Protein AF-A0AAW1NKK7-F1 (afdb_monomer_lite)

Organism: Popillia japonica (NCBI:txid7064)

Radius of gyration: 24.65 Å; chains: 1; bounding box: 43×24×82 Å

Sequence (103 aa):
MYIDVFLLTVIFVLCVINTKISYFTKPILKWLYQASTQEKELLVEKVKLKNEQAQISMVDNFARHAKIQRKINAIDEEMSQMKSDRQTNHLLTRLFFQFIMKC

InterPro domains:
  IPR028945 Get1 family [PF04420] (5-89)
  IPR029012 Helix hairpin bin domain superfamily [G3DSA:1.10.287.660] (22-96)

Foldseek 3Di:
DVVVVVVVVVVVVVVVCVVCVVVVVVVVVVVVVVLVVVLVVLVVVLVVLVVVLVVDDCVVPVVVNVVSVVVNVVSVVVVVVSVVVVVVVVVVVVVVVVVVVVD

Structure (mmCIF, N/CA/C/O backbone):
data_AF-A0AAW1NKK7-F1
#
_entry.id   AF-A0AAW1NKK7-F1
#
loop_
_atom_site.group_PDB
_atom_site.id
_atom_site.type_symbol
_atom_site.label_atom_id
_atom_site.label_alt_id
_atom_site.label_comp_id
_atom_site.label_asym_id
_atom_site.label_entity_id
_atom_site.label_seq_id
_atom_site.pdbx_PDB_ins_code
_atom_site.Cartn_x
_atom_site.Cartn_y
_atom_site.Cartn_z
_atom_site.occupancy
_atom_site.B_iso_or_equiv
_atom_site.auth_seq_id
_atom_site.auth_comp_id
_atom_site.auth_asym_id
_atom_site.auth_atom_id
_atom_site.pdbx_PDB_model_num
ATOM 1 N N . MET A 1 1 ? 16.137 6.967 -49.945 1.00 64.38 1 MET A N 1
ATOM 2 C CA . MET A 1 1 ? 16.905 5.756 -49.576 1.00 64.38 1 MET A CA 1
ATOM 3 C C . MET A 1 1 ? 17.347 5.749 -48.113 1.00 64.38 1 MET A C 1
ATOM 5 O O . MET A 1 1 ? 16.966 4.829 -47.411 1.00 64.38 1 MET A O 1
ATOM 9 N N . TYR A 1 2 ? 18.096 6.741 -47.606 1.00 79.50 2 TYR A N 1
ATOM 10 C CA . TYR A 1 2 ? 18.524 6.744 -46.188 1.00 79.50 2 TYR A CA 1
ATOM 11 C C . TYR A 1 2 ? 17.360 6.956 -45.198 1.00 79.50 2 TYR A C 1
ATOM 13 O O . TYR A 1 2 ? 17.293 6.316 -44.154 1.00 79.50 2 TYR A O 1
ATOM 21 N N . ILE A 1 3 ? 16.407 7.815 -45.572 1.00 87.19 3 ILE A N 1
ATOM 22 C CA . ILE A 1 3 ? 15.198 8.104 -44.783 1.00 87.19 3 ILE A CA 1
ATOM 23 C C . ILE A 1 3 ? 14.301 6.861 -44.678 1.00 87.19 3 ILE A C 1
ATOM 25 O O . ILE A 1 3 ? 13.791 6.558 -43.604 1.00 87.19 3 ILE A O 1
ATOM 29 N N . ASP A 1 4 ? 14.174 6.100 -45.766 1.00 89.69 4 ASP A N 1
ATOM 30 C CA . ASP A 1 4 ? 13.350 4.887 -45.812 1.00 89.69 4 ASP A CA 1
ATOM 31 C C . ASP A 1 4 ? 13.938 3.774 -44.932 1.00 89.69 4 ASP A C 1
ATOM 33 O O . ASP A 1 4 ? 13.219 3.126 -44.174 1.00 89.69 4 ASP A O 1
ATOM 37 N N . VAL A 1 5 ? 15.265 3.599 -44.962 1.00 90.56 5 VAL A N 1
ATOM 38 C CA . VAL A 1 5 ? 15.977 2.640 -44.099 1.00 90.56 5 VAL A CA 1
ATOM 39 C C . VAL A 1 5 ? 15.844 3.018 -42.622 1.00 90.56 5 VAL A C 1
ATOM 41 O O . VAL A 1 5 ? 15.622 2.138 -41.788 1.00 90.56 5 VAL A O 1
ATOM 44 N N . PHE A 1 6 ? 15.923 4.312 -42.295 1.00 92.44 6 PHE A N 1
ATOM 45 C CA . PHE A 1 6 ? 15.723 4.820 -40.935 1.00 92.44 6 PHE A CA 1
ATOM 46 C C . PHE A 1 6 ? 14.291 4.575 -40.429 1.00 92.44 6 PHE A C 1
ATOM 48 O O . PHE A 1 6 ? 14.091 4.082 -39.320 1.00 92.44 6 PHE A O 1
ATOM 55 N N . LEU A 1 7 ? 13.282 4.844 -41.261 1.00 92.38 7 LEU A N 1
ATOM 56 C CA . LEU A 1 7 ? 11.881 4.565 -40.936 1.00 92.38 7 LEU A CA 1
ATOM 57 C C . LEU A 1 7 ? 11.645 3.077 -40.664 1.00 92.38 7 LEU A C 1
ATOM 59 O O . LEU A 1 7 ? 11.023 2.723 -39.663 1.00 92.38 7 LEU A O 1
ATOM 63 N N . LEU A 1 8 ? 12.190 2.200 -41.510 1.00 91.50 8 LEU A N 1
ATOM 64 C CA . LEU A 1 8 ? 12.059 0.753 -41.345 1.00 91.50 8 LEU A CA 1
ATOM 65 C C . LEU A 1 8 ? 12.732 0.247 -40.063 1.00 91.50 8 LEU A C 1
ATOM 67 O O . LEU A 1 8 ? 12.181 -0.622 -39.388 1.00 91.50 8 LEU A O 1
ATOM 71 N N . THR A 1 9 ? 13.878 0.815 -39.682 1.00 91.38 9 THR A N 1
ATOM 72 C CA . THR A 1 9 ? 14.546 0.458 -38.420 1.00 91.38 9 THR A CA 1
ATOM 73 C C . THR A 1 9 ? 13.746 0.907 -37.202 1.00 91.38 9 THR A C 1
ATOM 75 O O . THR A 1 9 ? 13.579 0.124 -36.268 1.00 91.38 9 THR A O 1
ATOM 78 N N . VAL A 1 10 ? 13.183 2.118 -37.213 1.00 93.50 10 VAL A N 1
ATOM 79 C CA . VAL A 1 10 ? 12.332 2.606 -36.114 1.00 93.50 10 VAL A CA 1
ATOM 80 C C . VAL A 1 10 ? 11.075 1.745 -35.966 1.00 93.50 10 VAL A C 1
ATOM 82 O O . VAL A 1 10 ? 10.739 1.337 -34.855 1.00 93.50 10 VAL A O 1
ATOM 85 N N . ILE A 1 11 ? 10.411 1.404 -37.074 1.00 94.00 11 ILE A N 1
ATOM 86 C CA . ILE A 1 11 ? 9.218 0.544 -37.063 1.00 94.00 11 ILE A CA 1
ATOM 87 C C . ILE A 1 11 ? 9.559 -0.845 -36.514 1.00 94.00 11 ILE A C 1
ATOM 89 O O . ILE A 1 11 ? 8.834 -1.362 -35.665 1.00 94.00 11 ILE A O 1
ATOM 93 N N . PHE A 1 12 ? 10.686 -1.427 -36.930 1.00 92.62 12 PHE A N 1
ATOM 94 C CA . PHE A 1 12 ? 11.137 -2.724 -36.429 1.00 92.62 12 PHE A CA 1
ATOM 95 C C . PHE 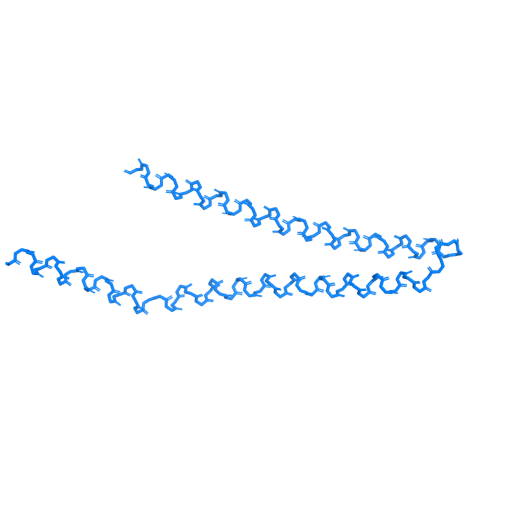A 1 12 ? 11.363 -2.705 -34.910 1.00 92.62 12 PHE A C 1
ATOM 97 O O . PHE A 1 12 ? 10.864 -3.579 -34.198 1.00 92.62 12 PHE A O 1
ATOM 104 N N . VAL A 1 13 ? 12.037 -1.674 -34.392 1.00 91.31 13 VAL A N 1
ATOM 105 C CA . VAL A 1 13 ? 12.258 -1.501 -32.947 1.00 91.31 13 VAL A CA 1
ATOM 106 C C . VAL A 1 13 ? 10.932 -1.345 -32.198 1.00 91.31 13 VAL A C 1
ATOM 108 O O . VAL A 1 13 ? 10.715 -2.019 -31.190 1.00 91.31 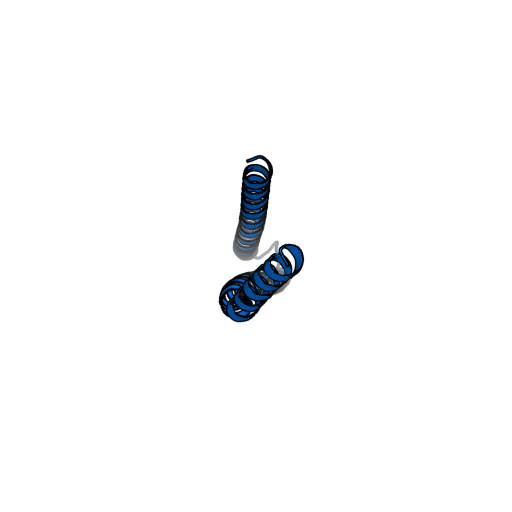13 VAL A O 1
ATOM 111 N N . LEU A 1 14 ? 10.007 -0.525 -32.703 1.00 88.69 14 LEU A N 1
ATOM 112 C CA . LEU A 1 14 ? 8.688 -0.336 -32.090 1.00 88.69 14 LEU A CA 1
ATOM 113 C C . LEU A 1 14 ? 7.868 -1.632 -32.065 1.00 88.69 14 LEU A C 1
ATOM 115 O O . LEU A 1 14 ? 7.227 -1.926 -31.056 1.00 88.69 14 LEU A O 1
ATOM 119 N N . CYS A 1 15 ? 7.917 -2.440 -33.126 1.00 88.88 15 CYS A N 1
ATOM 120 C CA . CYS A 1 15 ? 7.255 -3.743 -33.174 1.00 88.88 15 CYS A CA 1
ATOM 121 C C . CYS A 1 15 ? 7.806 -4.710 -32.120 1.00 88.88 15 CYS A C 1
ATOM 123 O O . CYS A 1 15 ? 7.017 -5.378 -31.444 1.00 88.88 15 CYS A O 1
ATOM 125 N N . VAL A 1 16 ? 9.131 -4.757 -31.939 1.00 87.94 16 VAL A N 1
ATOM 126 C CA . VAL A 1 16 ? 9.789 -5.587 -30.914 1.00 87.94 16 VAL A CA 1
ATOM 127 C C . VAL A 1 16 ? 9.395 -5.135 -29.505 1.00 87.94 16 VAL A C 1
ATOM 129 O O . VAL A 1 16 ? 9.046 -5.967 -28.665 1.00 87.94 16 VAL A O 1
ATOM 132 N N . ILE A 1 17 ? 9.377 -3.824 -29.247 1.00 86.06 17 ILE A N 1
ATOM 133 C CA . ILE A 1 17 ? 8.926 -3.271 -27.961 1.00 86.06 17 ILE A CA 1
ATOM 134 C C . ILE A 1 17 ? 7.460 -3.647 -27.707 1.00 86.06 17 ILE A C 1
ATOM 136 O O . ILE A 1 17 ? 7.136 -4.151 -26.632 1.00 86.06 17 ILE A O 1
ATOM 140 N N . ASN A 1 18 ? 6.584 -3.490 -28.704 1.00 84.56 18 ASN A N 1
ATOM 141 C CA . ASN A 1 18 ? 5.164 -3.833 -28.586 1.00 84.56 18 ASN A CA 1
ATOM 142 C C . ASN A 1 18 ? 4.927 -5.322 -28.314 1.00 84.56 18 ASN A C 1
ATOM 144 O O . ASN A 1 18 ? 4.052 -5.670 -27.526 1.00 84.56 18 ASN A O 1
ATOM 148 N N . THR A 1 19 ? 5.714 -6.224 -28.905 1.00 84.69 19 THR A N 1
ATOM 149 C CA . THR A 1 19 ? 5.563 -7.665 -28.626 1.00 84.69 19 THR A CA 1
ATOM 150 C C . THR A 1 19 ? 6.010 -8.028 -27.215 1.00 84.69 19 THR A C 1
ATOM 152 O O . THR A 1 19 ? 5.483 -8.966 -26.615 1.00 84.69 19 THR A O 1
ATOM 155 N N . LYS A 1 20 ? 6.981 -7.298 -26.661 1.00 81.81 20 LYS A N 1
ATOM 156 C CA . LYS A 1 20 ? 7.528 -7.556 -25.324 1.00 81.81 20 LYS A CA 1
ATOM 157 C C . LYS A 1 20 ? 6.852 -6.743 -24.222 1.00 81.81 20 LYS A C 1
ATOM 159 O O . LYS A 1 20 ? 7.033 -7.080 -23.055 1.00 81.81 20 LYS A O 1
ATOM 164 N N . ILE A 1 21 ? 6.004 -5.768 -24.556 1.00 80.56 21 ILE A N 1
ATOM 165 C CA . ILE A 1 21 ? 5.305 -4.918 -23.581 1.00 80.56 21 ILE A CA 1
ATOM 166 C C . ILE A 1 21 ? 4.535 -5.755 -22.548 1.00 80.56 21 ILE A C 1
ATOM 168 O O . ILE A 1 21 ? 4.642 -5.508 -21.352 1.00 80.56 21 ILE A O 1
ATOM 172 N N . SER A 1 22 ? 3.846 -6.818 -22.982 1.00 76.56 22 SER A N 1
ATOM 173 C CA . SER A 1 22 ? 3.044 -7.688 -22.105 1.00 76.56 22 SER A CA 1
ATOM 174 C C . SER A 1 22 ? 3.890 -8.459 -21.085 1.00 76.56 22 SER A C 1
ATOM 176 O O . SER A 1 22 ? 3.412 -8.804 -20.005 1.00 76.56 22 SER A O 1
ATOM 178 N N . TYR A 1 23 ? 5.160 -8.720 -21.405 1.00 79.62 23 TYR A N 1
ATOM 179 C CA . TYR A 1 23 ? 6.089 -9.378 -20.490 1.00 79.62 23 TYR A CA 1
ATOM 180 C C . TYR A 1 23 ? 6.484 -8.454 -19.332 1.00 79.62 23 TYR A C 1
ATOM 182 O O . TYR A 1 23 ? 6.575 -8.904 -18.194 1.00 79.62 23 TYR A O 1
ATOM 190 N N . PHE A 1 24 ? 6.647 -7.156 -19.606 1.00 73.12 24 PHE A N 1
ATOM 191 C CA . PHE A 1 24 ? 6.988 -6.154 -18.594 1.00 73.12 24 PHE A CA 1
ATOM 192 C C . PHE A 1 24 ? 5.768 -5.641 -17.824 1.00 73.12 24 PHE A C 1
ATOM 194 O O . PHE A 1 24 ? 5.860 -5.395 -16.624 1.00 73.12 24 PHE A O 1
ATOM 201 N N . THR A 1 25 ? 4.604 -5.512 -18.465 1.00 77.56 25 THR A N 1
ATOM 202 C CA . THR A 1 25 ? 3.413 -4.959 -17.802 1.00 77.56 25 THR A CA 1
ATOM 203 C C . THR A 1 25 ? 2.819 -5.910 -16.769 1.00 77.56 25 THR A C 1
ATOM 205 O O . THR A 1 25 ? 2.384 -5.453 -15.718 1.00 77.56 25 THR A O 1
ATOM 208 N N . LYS A 1 26 ? 2.838 -7.228 -16.998 1.00 79.94 26 LYS A N 1
ATOM 209 C CA . LYS A 1 26 ? 2.293 -8.226 -16.057 1.00 79.94 26 LYS A CA 1
ATOM 210 C C . LYS A 1 26 ? 2.901 -8.174 -14.646 1.00 79.94 26 LYS A C 1
ATOM 212 O O . LYS A 1 26 ? 2.122 -8.088 -13.696 1.00 79.94 26 LYS A O 1
ATOM 217 N N . PRO A 1 27 ? 4.234 -8.228 -14.455 1.00 79.62 27 PRO A N 1
ATOM 218 C CA . PRO A 1 27 ? 4.821 -8.156 -13.119 1.00 79.62 27 PRO A CA 1
ATOM 219 C C . PRO A 1 27 ? 4.565 -6.800 -12.453 1.00 79.62 27 PRO A C 1
ATOM 221 O O . PRO A 1 27 ? 4.267 -6.769 -11.263 1.00 79.62 27 PRO A O 1
ATOM 224 N N . ILE A 1 28 ? 4.592 -5.702 -13.217 1.00 76.50 28 ILE A N 1
ATOM 225 C CA . ILE A 1 28 ? 4.316 -4.353 -12.701 1.00 76.50 28 ILE A CA 1
ATOM 226 C C . ILE A 1 28 ? 2.866 -4.245 -12.226 1.00 76.50 28 ILE A C 1
ATOM 228 O O . ILE A 1 28 ? 2.622 -3.822 -11.099 1.00 76.50 28 ILE A O 1
ATOM 232 N N . LEU A 1 29 ? 1.898 -4.674 -13.044 1.00 78.25 29 LEU A N 1
ATOM 233 C CA . LEU A 1 29 ? 0.491 -4.686 -12.648 1.00 78.25 29 LEU A CA 1
ATOM 234 C C . LEU A 1 29 ? 0.264 -5.597 -11.444 1.00 78.25 29 LEU A C 1
ATOM 236 O O . LEU A 1 29 ? -0.452 -5.201 -10.533 1.00 78.25 29 LEU A O 1
ATOM 240 N N . LYS A 1 30 ? 0.874 -6.787 -11.406 1.00 79.06 30 LYS A N 1
ATOM 241 C CA . LYS A 1 30 ? 0.744 -7.705 -10.266 1.00 79.06 30 LYS A CA 1
ATOM 242 C C . LYS A 1 30 ? 1.264 -7.070 -8.978 1.00 79.06 30 LYS A C 1
ATOM 244 O O . LYS A 1 30 ? 0.600 -7.174 -7.953 1.00 79.06 30 LYS A O 1
ATOM 249 N N . TRP A 1 31 ? 2.410 -6.397 -9.042 1.00 75.56 31 TRP A N 1
ATOM 250 C CA . TRP A 1 31 ? 2.998 -5.713 -7.896 1.00 75.56 31 TRP A CA 1
ATOM 251 C C . TRP A 1 31 ? 2.130 -4.539 -7.421 1.00 75.56 31 TRP A C 1
ATOM 253 O O . TRP A 1 31 ? 1.819 -4.447 -6.236 1.00 75.56 31 TRP A O 1
ATOM 263 N N . LEU A 1 32 ? 1.638 -3.708 -8.348 1.00 75.88 32 LEU A N 1
ATOM 264 C CA . LEU A 1 32 ? 0.713 -2.613 -8.034 1.00 75.88 32 LEU A CA 1
ATOM 265 C C . LEU A 1 32 ? -0.610 -3.119 -7.443 1.00 75.88 32 LEU A C 1
ATOM 267 O O . LEU A 1 32 ? -1.130 -2.538 -6.491 1.00 75.88 32 LEU A O 1
ATOM 271 N N . TYR A 1 33 ? -1.152 -4.212 -7.983 1.00 75.19 33 TYR A N 1
ATOM 272 C CA . TYR A 1 33 ? -2.408 -4.793 -7.516 1.00 75.19 33 TYR A CA 1
ATOM 273 C C . TYR A 1 33 ? -2.255 -5.449 -6.139 1.00 75.19 33 TYR A C 1
ATOM 275 O O . TYR A 1 33 ? -3.135 -5.303 -5.293 1.00 75.19 33 TYR A O 1
ATOM 283 N N . GLN A 1 34 ? -1.129 -6.125 -5.875 1.00 77.25 34 GLN A N 1
ATOM 284 C CA . GLN A 1 34 ? -0.816 -6.667 -4.549 1.00 77.25 34 GLN A CA 1
ATOM 285 C C . GLN A 1 34 ? -0.705 -5.567 -3.496 1.00 77.25 34 GLN A C 1
ATOM 287 O O . GLN A 1 34 ? -1.359 -5.675 -2.462 1.00 77.25 34 GLN A O 1
ATOM 292 N N . ALA A 1 35 ? 0.041 -4.495 -3.782 1.00 72.81 35 ALA A N 1
ATOM 293 C CA . ALA A 1 35 ? 0.146 -3.350 -2.879 1.00 72.81 35 ALA A CA 1
ATOM 294 C C . ALA A 1 35 ? -1.240 -2.753 -2.571 1.00 72.81 35 ALA A C 1
ATOM 296 O O . ALA A 1 35 ? -1.592 -2.543 -1.413 1.00 72.81 35 ALA A O 1
ATOM 297 N N . SER A 1 36 ? -2.082 -2.587 -3.598 1.00 77.06 36 SER A N 1
ATOM 298 C CA . SER A 1 36 ? -3.456 -2.099 -3.423 1.00 77.06 36 SER A CA 1
ATOM 299 C C . SER A 1 36 ? -4.350 -3.053 -2.621 1.00 77.06 36 SER A C 1
ATOM 301 O O . SER A 1 36 ? -5.289 -2.595 -1.969 1.00 77.06 36 SER A O 1
ATOM 303 N N . THR A 1 37 ? -4.105 -4.363 -2.687 1.00 83.12 37 THR A N 1
ATOM 304 C CA . THR A 1 37 ? -4.893 -5.362 -1.951 1.00 83.12 37 THR A CA 1
ATOM 305 C C . THR A 1 37 ? -4.534 -5.343 -0.466 1.00 83.12 37 THR A C 1
ATOM 307 O O . THR A 1 37 ? -5.436 -5.301 0.365 1.00 83.12 37 THR A O 1
ATOM 310 N N . GLN A 1 38 ? -3.241 -5.269 -0.135 1.00 82.75 38 GLN A N 1
ATOM 311 C CA . GLN A 1 38 ? -2.763 -5.168 1.250 1.00 82.75 38 GLN A CA 1
ATOM 312 C C . GLN A 1 38 ? -3.263 -3.894 1.942 1.00 82.75 38 GLN A C 1
ATOM 314 O O . GLN A 1 38 ? -3.810 -3.964 3.040 1.00 82.75 38 GLN A O 1
ATOM 319 N N . GLU A 1 39 ? -3.176 -2.736 1.275 1.00 80.94 39 GLU A N 1
ATOM 320 C CA . GLU A 1 39 ? -3.719 -1.478 1.812 1.00 80.94 39 GLU A CA 1
ATOM 321 C C . GLU A 1 39 ? -5.225 -1.587 2.106 1.00 80.94 39 GLU A C 1
ATOM 323 O O . GLU A 1 39 ? -5.716 -1.093 3.123 1.00 80.94 39 GLU A O 1
ATOM 328 N N . LYS A 1 40 ? -5.975 -2.265 1.228 1.00 86.06 40 LYS A N 1
ATOM 329 C CA . LYS A 1 40 ? -7.416 -2.463 1.400 1.00 86.06 40 LYS A CA 1
ATOM 330 C C . LYS A 1 40 ? -7.732 -3.374 2.587 1.00 86.06 40 LYS A C 1
ATOM 332 O O . LYS A 1 40 ? -8.666 -3.078 3.329 1.00 86.06 40 LYS A O 1
ATOM 337 N N . GLU A 1 41 ? -6.983 -4.457 2.771 1.00 89.38 41 GLU A N 1
ATOM 338 C CA . GLU A 1 41 ? -7.147 -5.371 3.908 1.00 89.38 41 GLU A CA 1
ATOM 339 C C . GLU A 1 41 ? -6.886 -4.659 5.241 1.00 89.38 41 GLU A C 1
ATOM 341 O O . GLU A 1 41 ? -7.733 -4.718 6.135 1.00 89.38 41 GLU A O 1
ATOM 346 N N . LEU A 1 42 ? -5.797 -3.887 5.334 1.00 88.38 42 LEU A N 1
ATOM 347 C CA . LEU A 1 42 ? -5.468 -3.084 6.517 1.00 88.38 42 LEU A CA 1
ATOM 348 C C . LEU A 1 42 ? -6.552 -2.042 6.836 1.00 88.38 42 LEU A C 1
ATOM 350 O O . LEU A 1 42 ? -6.920 -1.851 7.998 1.00 88.38 42 LEU A O 1
ATOM 354 N N . LEU A 1 43 ? -7.128 -1.394 5.817 1.00 88.94 43 LEU A N 1
ATOM 355 C CA . LEU A 1 43 ? -8.245 -0.462 6.005 1.00 88.94 43 LEU A CA 1
ATOM 356 C C . LEU A 1 43 ? -9.503 -1.156 6.538 1.00 88.94 43 LEU A C 1
ATOM 358 O O . LEU A 1 43 ? -10.166 -0.621 7.430 1.00 88.94 43 LEU A O 1
ATOM 362 N N . VAL A 1 44 ? -9.834 -2.341 6.018 1.00 91.88 44 VAL A N 1
ATOM 363 C CA . VAL A 1 44 ? -10.972 -3.136 6.504 1.00 91.88 44 VAL A CA 1
ATOM 364 C C . VAL A 1 44 ? -10.750 -3.552 7.958 1.00 91.88 44 VAL A C 1
ATOM 366 O O . VAL A 1 44 ? -11.659 -3.412 8.781 1.00 91.88 44 VAL A O 1
ATOM 369 N N . GLU A 1 45 ? -9.543 -4.003 8.305 1.00 91.19 45 GLU A N 1
ATOM 370 C CA . GLU A 1 45 ? -9.195 -4.369 9.677 1.00 91.19 45 GLU A CA 1
ATOM 371 C C . GLU A 1 45 ? -9.284 -3.166 10.624 1.00 91.19 45 GLU A C 1
ATOM 373 O O . GLU A 1 45 ? -9.900 -3.259 11.689 1.00 91.19 45 GLU A O 1
ATOM 378 N N . LYS A 1 46 ? -8.774 -2.001 10.213 1.00 90.81 46 LYS A N 1
ATOM 379 C CA . LYS A 1 46 ? -8.877 -0.760 10.989 1.00 90.81 46 LYS A CA 1
ATOM 380 C C . LYS A 1 46 ? -10.328 -0.368 11.265 1.00 90.81 46 LYS A C 1
ATOM 382 O O . LYS A 1 46 ? -10.654 0.011 12.391 1.00 90.81 46 LYS A O 1
ATOM 387 N N . VAL A 1 47 ? -11.209 -0.452 10.265 1.00 92.12 47 VAL A N 1
ATOM 388 C CA . VAL A 1 47 ? -12.643 -0.155 10.439 1.00 92.12 47 VAL A CA 1
ATOM 389 C C . VAL A 1 47 ? -13.287 -1.145 11.408 1.00 92.12 47 VAL A C 1
ATOM 391 O O . VAL A 1 47 ? -14.019 -0.735 12.307 1.00 92.12 47 VAL A O 1
ATOM 394 N N . LYS A 1 48 ? -12.968 -2.437 11.286 1.00 93.50 48 LYS A N 1
ATOM 395 C CA . LYS A 1 48 ? -13.461 -3.473 12.201 1.00 93.50 48 LYS A CA 1
ATOM 396 C C . LYS A 1 48 ? -13.033 -3.204 13.646 1.00 93.50 48 LYS A C 1
ATOM 398 O O . LYS A 1 48 ? -13.874 -3.241 14.540 1.00 93.50 48 LYS A O 1
ATOM 403 N N . LEU A 1 49 ? -11.759 -2.881 13.868 1.00 90.75 49 LEU A N 1
ATOM 404 C CA . LEU A 1 49 ? -11.223 -2.563 15.194 1.00 90.75 49 LEU A CA 1
ATOM 405 C C . LEU A 1 49 ? -11.834 -1.284 15.776 1.00 90.75 49 LEU A C 1
ATOM 407 O O . LEU A 1 49 ? -12.129 -1.249 16.966 1.00 90.75 49 LEU A O 1
ATOM 411 N N . LYS A 1 50 ? -12.088 -0.257 14.954 1.00 90.19 50 LYS A N 1
ATOM 412 C CA . LYS A 1 50 ? -12.812 0.948 15.393 1.00 90.19 50 LYS A CA 1
ATOM 413 C C . LYS A 1 50 ? -14.246 0.646 15.818 1.00 90.19 50 LYS A C 1
ATOM 415 O O . LYS A 1 50 ? -14.703 1.184 16.823 1.00 90.19 50 LYS A O 1
ATOM 420 N N . ASN A 1 51 ? -14.942 -0.221 15.087 1.00 91.00 51 ASN A N 1
ATOM 421 C CA . ASN A 1 51 ? -16.296 -0.634 15.451 1.00 91.00 51 ASN A CA 1
ATOM 422 C C . ASN A 1 51 ? -16.305 -1.428 16.765 1.00 91.00 51 ASN A C 1
ATOM 424 O O . ASN A 1 51 ? -17.158 -1.184 17.613 1.00 91.00 51 ASN A O 1
ATOM 428 N N . GLU A 1 52 ? -15.336 -2.325 16.969 1.00 89.38 52 GLU A N 1
ATOM 429 C CA . GLU A 1 52 ? -15.175 -3.053 18.236 1.00 89.38 52 GLU A CA 1
ATOM 430 C C . GLU A 1 52 ? -14.849 -2.099 19.396 1.00 89.38 52 GLU A C 1
ATOM 432 O O . GLU A 1 52 ? -15.405 -2.221 20.485 1.00 89.38 52 GLU A O 1
ATOM 437 N N . GLN A 1 53 ? -13.995 -1.102 19.154 1.00 88.50 53 GLN A N 1
ATOM 438 C CA . GLN A 1 53 ? -13.643 -0.082 20.138 1.00 88.50 53 GLN A CA 1
ATOM 439 C C . GLN A 1 53 ? -14.852 0.764 20.558 1.00 88.50 53 GLN A C 1
ATOM 441 O O . GLN A 1 53 ? -15.014 1.031 21.746 1.00 88.50 53 GLN A O 1
ATOM 446 N N . ALA A 1 54 ? -15.716 1.144 19.610 1.00 87.94 54 ALA A N 1
ATOM 447 C CA . ALA A 1 54 ? -16.912 1.948 19.869 1.00 87.94 54 ALA A CA 1
ATOM 448 C C . ALA A 1 54 ? -17.957 1.226 20.739 1.00 87.94 54 ALA A C 1
ATOM 450 O O . ALA A 1 54 ? -18.763 1.877 21.398 1.00 87.94 54 ALA A O 1
ATOM 451 N N . GLN A 1 55 ? -17.940 -0.109 20.760 1.00 89.12 55 GLN A N 1
ATOM 452 C CA . GLN A 1 55 ? -18.831 -0.923 21.593 1.00 89.12 55 GLN A CA 1
ATOM 453 C C . GLN A 1 55 ? -18.337 -1.078 23.040 1.00 89.12 55 GLN A C 1
ATOM 455 O O . GLN A 1 55 ? -19.059 -1.605 23.885 1.00 89.12 55 GLN A O 1
ATOM 460 N N . ILE A 1 56 ? -17.111 -0.646 23.343 1.00 86.38 56 ILE A N 1
ATOM 461 C CA . ILE A 1 56 ? -16.484 -0.811 24.655 1.00 86.38 56 ILE A CA 1
ATOM 462 C C . ILE A 1 56 ? -16.501 0.527 25.398 1.00 86.38 56 ILE A C 1
ATOM 464 O O . ILE A 1 56 ? -15.954 1.518 24.921 1.00 86.38 56 ILE A O 1
ATOM 468 N N . SER A 1 57 ? -17.071 0.538 26.608 1.00 80.00 57 SER A N 1
ATOM 469 C CA . SER A 1 57 ? -17.006 1.698 27.507 1.00 80.00 57 SER A CA 1
ATOM 470 C C . SER A 1 57 ? -15.545 2.046 27.805 1.00 80.00 57 SER A C 1
ATOM 472 O O . SER A 1 57 ? -14.815 1.254 28.406 1.00 80.00 57 SER A O 1
ATOM 474 N N . MET A 1 58 ? -15.110 3.232 27.374 1.00 82.00 58 MET A N 1
ATOM 475 C CA . MET A 1 58 ? -13.742 3.719 27.577 1.00 82.00 58 MET A CA 1
ATOM 476 C C . MET A 1 58 ? -13.394 3.849 29.068 1.00 82.00 58 MET A C 1
ATOM 478 O O . MET A 1 58 ? -12.244 3.630 29.442 1.00 82.00 58 MET A O 1
ATOM 482 N N . VAL A 1 59 ? -14.383 4.181 29.902 1.00 79.62 59 VAL A N 1
ATOM 483 C CA . VAL A 1 59 ? -14.213 4.427 31.340 1.00 79.62 59 VAL A CA 1
ATOM 484 C C . VAL A 1 59 ? -14.101 3.108 32.105 1.00 79.62 59 VAL A C 1
ATOM 486 O O . VAL A 1 59 ? -13.142 2.912 32.846 1.00 79.62 59 VAL A O 1
ATOM 489 N N . ASP A 1 60 ? -15.014 2.165 31.861 1.00 83.94 60 ASP A N 1
ATOM 490 C CA . ASP A 1 60 ? -15.064 0.906 32.624 1.00 83.94 60 ASP A CA 1
ATOM 491 C C . ASP A 1 60 ? -14.067 -0.138 32.109 1.00 83.94 60 ASP A C 1
ATOM 493 O O . ASP A 1 60 ? -13.590 -0.994 32.850 1.00 83.94 60 ASP A O 1
ATOM 497 N N . 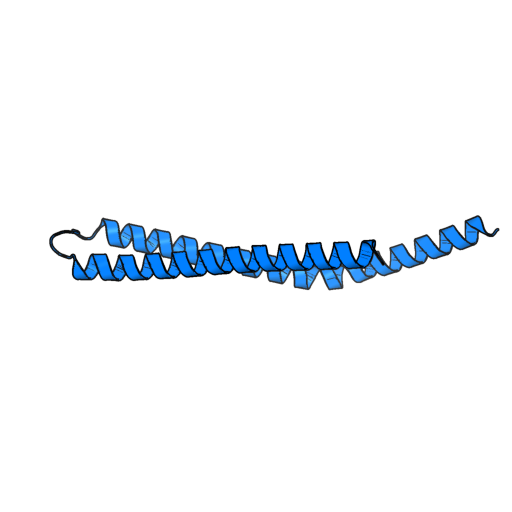ASN A 1 61 ? -13.738 -0.078 30.816 1.00 86.69 61 ASN A N 1
ATOM 498 C CA . ASN A 1 61 ? -12.907 -1.064 30.130 1.00 86.69 61 ASN 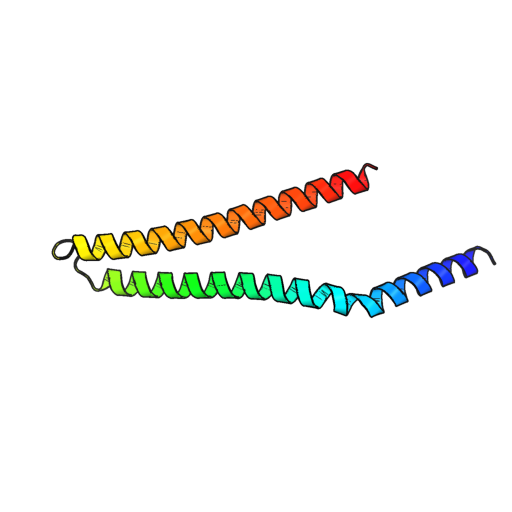A CA 1
ATOM 499 C C . ASN A 1 61 ? -11.682 -0.416 29.468 1.00 86.69 61 ASN A C 1
ATOM 501 O O . ASN A 1 61 ? -11.263 -0.817 28.375 1.00 86.69 61 ASN A O 1
ATOM 505 N N . PHE A 1 62 ? -11.066 0.556 30.147 1.00 89.12 62 PHE A N 1
ATOM 506 C CA . PHE A 1 62 ? -9.915 1.312 29.645 1.00 89.12 62 PHE A CA 1
ATOM 507 C C . PHE A 1 62 ? -8.776 0.419 29.139 1.00 89.12 62 PHE A C 1
ATOM 509 O O . PHE A 1 62 ? -8.245 0.646 28.054 1.00 89.12 62 PHE A O 1
ATOM 516 N N . ALA A 1 63 ? -8.427 -0.647 29.867 1.00 89.75 63 ALA A N 1
ATOM 517 C CA . ALA A 1 63 ? -7.359 -1.562 29.458 1.00 89.75 63 ALA A CA 1
ATOM 518 C C . ALA A 1 63 ? -7.656 -2.246 28.109 1.00 89.75 63 ALA A C 1
ATOM 520 O O . ALA A 1 63 ? -6.772 -2.381 27.257 1.00 89.75 63 ALA A O 1
ATOM 521 N N . ARG A 1 64 ? -8.914 -2.646 27.886 1.00 88.25 64 ARG A N 1
ATOM 522 C CA . ARG A 1 64 ? -9.355 -3.279 26.637 1.00 88.25 64 ARG A CA 1
ATOM 523 C C . ARG A 1 64 ? -9.419 -2.257 25.501 1.00 88.25 64 ARG A C 1
ATOM 525 O O . ARG A 1 64 ? -8.919 -2.536 24.413 1.00 88.25 64 ARG A O 1
ATOM 532 N N . HIS A 1 65 ? -9.931 -1.060 25.782 1.00 91.94 65 HIS A N 1
ATOM 533 C CA . HIS A 1 65 ? -9.950 0.060 24.844 1.00 91.94 65 HIS A CA 1
ATOM 534 C C . HIS A 1 65 ? -8.529 0.466 24.409 1.00 91.94 65 HIS A C 1
ATOM 536 O O . HIS A 1 65 ? -8.258 0.604 23.218 1.00 91.94 65 HIS A O 1
ATOM 542 N N . ALA A 1 66 ? -7.587 0.580 25.349 1.00 90.12 66 ALA A N 1
ATOM 543 C CA . ALA A 1 66 ? -6.185 0.901 25.084 1.00 90.12 66 ALA A CA 1
ATOM 544 C C . ALA A 1 66 ? -5.479 -0.190 24.265 1.00 90.12 66 ALA A C 1
ATOM 546 O O . ALA A 1 66 ? -4.667 0.118 23.394 1.00 90.12 66 ALA A O 1
ATOM 547 N N . LYS A 1 67 ? -5.805 -1.470 24.491 1.00 93.06 67 LYS A N 1
ATOM 548 C CA . LYS A 1 67 ? -5.275 -2.580 23.686 1.00 93.06 67 LYS A CA 1
ATOM 549 C C . LYS A 1 67 ? -5.723 -2.487 22.226 1.00 93.06 67 LYS A C 1
ATOM 551 O O . LYS A 1 67 ? -4.904 -2.694 21.336 1.00 93.06 67 LYS A O 1
ATOM 556 N N . ILE A 1 68 ? -6.991 -2.155 21.980 1.00 91.56 68 ILE A N 1
ATOM 557 C CA . ILE A 1 68 ? -7.508 -1.953 20.619 1.00 91.56 68 ILE A CA 1
ATOM 558 C C . ILE A 1 68 ? -6.894 -0.698 19.992 1.00 91.56 68 ILE A C 1
ATOM 560 O O . ILE A 1 68 ? -6.440 -0.757 18.853 1.00 91.56 68 ILE A O 1
ATOM 564 N N . GLN A 1 69 ? -6.761 0.391 20.754 1.00 90.25 69 GLN A N 1
ATOM 565 C CA . GLN A 1 69 ? -6.092 1.605 20.284 1.00 90.25 69 GLN A CA 1
ATOM 566 C C . GLN A 1 69 ? -4.652 1.331 19.833 1.00 90.25 69 GLN A C 1
ATOM 568 O O . GLN A 1 69 ? -4.243 1.809 18.782 1.00 90.25 69 GLN A O 1
ATOM 573 N N . ARG A 1 70 ? -3.886 0.522 20.580 1.00 93.94 70 ARG A N 1
ATOM 574 C CA . ARG A 1 70 ? -2.523 0.129 20.179 1.00 93.94 70 ARG A CA 1
ATOM 575 C C . ARG A 1 70 ? -2.504 -0.642 18.860 1.00 93.94 70 ARG A C 1
ATOM 577 O O . ARG A 1 70 ? -1.622 -0.400 18.049 1.00 93.94 70 ARG A O 1
ATOM 5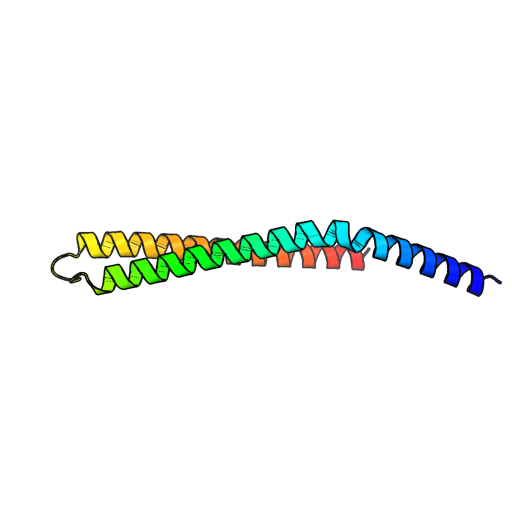84 N N . LYS A 1 71 ? -3.478 -1.528 18.627 1.00 92.50 71 LYS A N 1
ATOM 585 C CA . LYS A 1 71 ? -3.605 -2.240 17.345 1.00 92.50 71 LYS A CA 1
ATOM 586 C C . LYS A 1 71 ? -3.930 -1.293 16.190 1.00 92.50 71 LYS A C 1
ATOM 588 O O . LYS A 1 71 ? -3.323 -1.403 15.134 1.00 92.50 71 LYS A O 1
ATOM 593 N N . ILE A 1 72 ? -4.845 -0.345 16.402 1.00 91.94 72 ILE A N 1
ATOM 594 C CA . ILE A 1 72 ? -5.175 0.682 15.401 1.00 91.94 72 ILE A CA 1
ATOM 595 C C . ILE A 1 72 ? -3.937 1.525 15.078 1.00 91.94 72 ILE A C 1
ATOM 597 O O . ILE A 1 72 ? -3.656 1.762 13.908 1.00 91.94 72 ILE A O 1
ATOM 601 N N . ASN A 1 73 ? -3.178 1.925 16.100 1.00 93.44 73 ASN A N 1
ATOM 602 C CA . ASN A 1 73 ? -1.952 2.697 15.918 1.00 93.44 73 ASN A CA 1
ATOM 603 C C . ASN A 1 73 ? -0.887 1.911 15.136 1.00 93.44 73 ASN A C 1
ATOM 605 O O . ASN A 1 73 ? -0.223 2.501 14.296 1.00 93.44 73 ASN A O 1
ATOM 609 N N . ALA A 1 74 ? -0.753 0.600 15.369 1.00 93.62 74 ALA A N 1
ATOM 610 C CA . ALA A 1 74 ? 0.168 -0.247 14.609 1.00 93.62 74 ALA A CA 1
ATOM 611 C C . ALA A 1 74 ? -0.205 -0.309 13.116 1.00 93.62 74 ALA A C 1
ATOM 613 O O . ALA A 1 74 ? 0.661 -0.141 12.265 1.00 93.62 74 ALA A O 1
ATOM 614 N N . ILE A 1 75 ? -1.497 -0.458 12.796 1.00 91.50 75 ILE A N 1
ATOM 615 C CA . ILE A 1 75 ? -1.983 -0.422 11.405 1.00 91.50 75 ILE A CA 1
ATOM 616 C C . ILE A 1 75 ? -1.747 0.961 10.772 1.00 91.50 75 ILE A C 1
ATOM 618 O O . ILE A 1 75 ? -1.386 1.061 9.602 1.00 91.50 75 ILE A O 1
ATOM 622 N N . ASP A 1 76 ? -1.935 2.044 11.531 1.00 90.56 76 ASP A N 1
ATOM 623 C CA . ASP A 1 76 ? -1.649 3.403 11.055 1.00 90.56 76 ASP A CA 1
ATOM 624 C C . ASP A 1 76 ? -0.161 3.640 10.782 1.00 90.56 76 ASP A C 1
ATOM 626 O O . ASP A 1 76 ? 0.189 4.293 9.795 1.00 90.56 76 ASP A O 1
ATOM 630 N N . GLU A 1 77 ? 0.713 3.086 11.617 1.00 92.00 77 GLU A N 1
ATOM 631 C CA . GLU A 1 77 ? 2.158 3.126 11.416 1.00 92.00 77 GLU A CA 1
ATOM 632 C C . GLU A 1 77 ? 2.574 2.325 10.176 1.00 92.00 77 GLU A C 1
ATOM 634 O O . GLU A 1 77 ? 3.313 2.843 9.339 1.00 92.00 77 GLU A O 1
ATOM 639 N N . GLU A 1 78 ? 2.025 1.124 9.988 1.00 89.25 78 GLU A N 1
ATOM 640 C CA . GLU A 1 78 ? 2.278 0.282 8.814 1.00 89.25 78 GLU A CA 1
ATOM 641 C C . GLU A 1 78 ? 1.833 0.969 7.510 1.00 89.25 78 GLU A C 1
ATOM 643 O O . GLU A 1 78 ? 2.605 1.069 6.554 1.00 89.25 78 GLU A O 1
ATOM 648 N N . MET A 1 79 ? 0.635 1.564 7.481 1.00 86.00 79 MET A N 1
ATOM 649 C CA . MET A 1 79 ? 0.173 2.348 6.327 1.00 86.00 79 MET A CA 1
ATOM 650 C C . MET A 1 79 ? 1.033 3.596 6.071 1.00 86.00 79 MET A C 1
ATOM 652 O O . MET A 1 79 ? 1.202 4.013 4.921 1.00 86.00 79 MET A O 1
ATOM 656 N N . SER A 1 80 ? 1.559 4.228 7.123 1.00 87.00 80 SER A N 1
ATOM 657 C CA . SER A 1 80 ? 2.474 5.368 6.998 1.00 87.00 80 SER A CA 1
ATOM 658 C C . SER A 1 80 ? 3.811 4.946 6.384 1.00 87.00 80 SER A C 1
ATOM 660 O O . SER A 1 80 ? 4.304 5.604 5.465 1.00 87.00 80 SER A O 1
ATOM 662 N N . GLN A 1 81 ? 4.361 3.810 6.822 1.00 86.94 81 GLN A N 1
ATOM 663 C CA . GLN A 1 81 ? 5.581 3.228 6.260 1.00 86.94 81 GLN A CA 1
ATOM 664 C C . GLN A 1 81 ? 5.400 2.878 4.780 1.00 86.94 81 GLN A C 1
ATOM 666 O O . GLN A 1 81 ? 6.195 3.325 3.956 1.00 86.94 81 GLN A O 1
ATOM 671 N N . MET A 1 82 ? 4.295 2.223 4.404 1.00 83.00 82 MET A N 1
ATOM 672 C CA . MET A 1 82 ? 3.985 1.919 2.998 1.00 83.00 82 MET A CA 1
ATOM 673 C C . MET A 1 82 ? 3.931 3.182 2.117 1.00 83.00 82 MET A C 1
ATOM 675 O O . MET A 1 82 ? 4.442 3.196 0.991 1.00 83.00 82 MET A O 1
ATOM 679 N N . LYS A 1 83 ? 3.359 4.283 2.626 1.00 81.88 83 LYS A N 1
ATOM 680 C CA . LYS A 1 83 ? 3.353 5.580 1.924 1.00 81.88 83 LYS A CA 1
ATOM 681 C C . LYS A 1 83 ? 4.754 6.175 1.792 1.00 81.88 83 LYS A C 1
ATOM 683 O O . LYS A 1 83 ? 5.092 6.678 0.719 1.00 81.88 83 LYS A O 1
ATOM 688 N N . SER A 1 84 ? 5.554 6.113 2.854 1.00 81.75 84 SER A N 1
ATOM 689 C CA . SER A 1 84 ? 6.942 6.588 2.866 1.00 81.75 84 SER A CA 1
ATOM 690 C C . SER A 1 84 ? 7.812 5.818 1.870 1.00 81.75 84 SER A C 1
ATOM 692 O O . SER A 1 84 ? 8.545 6.422 1.082 1.00 81.75 84 SER A O 1
ATOM 694 N N . ASP A 1 85 ? 7.670 4.495 1.814 1.00 80.25 85 ASP A N 1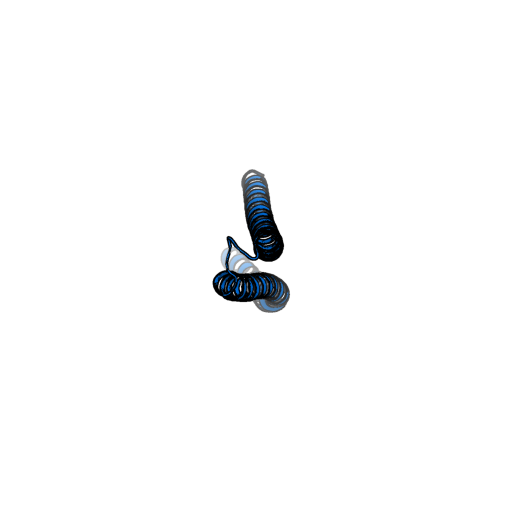
ATOM 695 C CA . ASP A 1 85 ? 8.389 3.641 0.869 1.00 80.25 85 ASP A CA 1
ATOM 696 C C . ASP A 1 85 ? 8.006 3.967 -0.575 1.00 80.25 85 ASP A C 1
ATOM 698 O O . ASP A 1 85 ? 8.867 4.122 -1.446 1.00 80.25 85 ASP A O 1
ATOM 702 N N . ARG A 1 86 ? 6.712 4.173 -0.845 1.00 76.50 86 ARG A N 1
ATOM 703 C CA . ARG A 1 86 ? 6.237 4.609 -2.165 1.00 76.50 86 ARG A CA 1
ATOM 704 C C . ARG A 1 86 ? 6.799 5.977 -2.554 1.00 76.50 86 ARG A C 1
ATOM 706 O O . ARG A 1 86 ? 7.201 6.166 -3.704 1.00 76.50 86 ARG A O 1
ATOM 713 N N . GLN A 1 87 ? 6.844 6.924 -1.619 1.00 75.25 87 GLN A N 1
ATOM 714 C CA . GLN A 1 87 ? 7.406 8.253 -1.852 1.00 75.25 87 GLN A CA 1
ATOM 715 C C . GLN A 1 87 ? 8.913 8.183 -2.132 1.00 75.25 87 GLN A C 1
ATOM 717 O O . GLN A 1 87 ? 9.391 8.821 -3.070 1.00 75.25 87 GLN A O 1
ATOM 722 N N . THR A 1 88 ? 9.647 7.357 -1.390 1.00 72.25 88 THR A N 1
ATOM 723 C CA . THR A 1 88 ? 11.088 7.139 -1.573 1.00 72.25 88 THR A CA 1
ATOM 724 C C . THR A 1 88 ? 11.385 6.503 -2.930 1.00 72.25 88 THR A C 1
ATOM 726 O O . THR A 1 88 ? 12.225 7.003 -3.677 1.00 72.25 88 THR A O 1
ATOM 729 N N . ASN A 1 89 ? 10.623 5.483 -3.328 1.00 71.88 89 ASN A N 1
ATOM 730 C CA . ASN A 1 89 ? 10.748 4.852 -4.645 1.00 71.88 89 ASN A CA 1
ATOM 731 C C . ASN A 1 89 ? 10.438 5.829 -5.796 1.00 71.88 89 ASN A C 1
ATOM 733 O O . ASN A 1 89 ? 11.108 5.819 -6.833 1.00 71.88 89 ASN A O 1
ATOM 737 N N . HIS A 1 90 ? 9.466 6.727 -5.617 1.00 71.88 90 HIS A N 1
ATOM 738 C CA . HIS A 1 90 ? 9.170 7.780 -6.592 1.00 71.88 90 HIS A CA 1
ATOM 739 C C . HIS A 1 90 ? 10.293 8.833 -6.683 1.00 71.88 90 HIS A C 1
ATOM 741 O O . HIS A 1 90 ? 10.604 9.330 -7.765 1.00 71.88 90 HIS A O 1
ATOM 747 N N . LEU A 1 91 ? 10.945 9.167 -5.566 1.00 73.50 91 LEU A N 1
ATOM 748 C CA . LEU A 1 91 ? 12.112 10.053 -5.567 1.00 73.50 91 LEU A CA 1
ATOM 749 C C . LEU A 1 91 ? 13.312 9.400 -6.261 1.00 73.50 91 LEU A C 1
ATOM 751 O O . LEU A 1 91 ? 13.935 10.038 -7.106 1.00 73.50 91 LEU A O 1
ATOM 755 N N . LEU A 1 92 ? 13.594 8.127 -5.972 1.00 73.75 92 LEU A N 1
ATOM 756 C CA . LEU A 1 92 ? 14.686 7.380 -6.601 1.00 73.75 92 LEU A CA 1
ATOM 757 C C . LEU A 1 92 ? 14.494 7.249 -8.113 1.00 73.75 92 LEU A C 1
ATOM 759 O O . LEU A 1 92 ? 15.420 7.524 -8.869 1.00 73.75 92 LEU A O 1
ATOM 763 N N . THR A 1 93 ? 13.288 6.907 -8.570 1.00 72.38 93 THR A N 1
ATOM 764 C CA . THR A 1 93 ? 12.978 6.847 -10.010 1.00 72.38 93 THR A CA 1
ATOM 765 C C . THR A 1 93 ? 13.112 8.211 -10.683 1.00 72.38 93 THR A C 1
ATOM 767 O O . THR A 1 93 ? 13.673 8.299 -11.775 1.00 72.38 93 THR A O 1
ATOM 770 N N . ARG A 1 94 ? 12.687 9.296 -10.024 1.00 74.88 94 ARG A N 1
ATOM 771 C CA . ARG A 1 94 ? 12.861 10.663 -10.534 1.00 74.88 94 ARG A CA 1
ATOM 772 C C . ARG A 1 94 ? 14.334 11.069 -10.626 1.00 74.88 94 ARG A C 1
ATOM 774 O O . ARG A 1 94 ? 14.721 11.680 -11.618 1.00 74.88 94 ARG A O 1
ATOM 781 N N . LEU A 1 95 ? 15.147 10.724 -9.628 1.00 82.06 95 LEU A N 1
ATOM 782 C CA . LEU A 1 95 ? 16.592 10.972 -9.631 1.00 82.06 95 LEU A CA 1
ATOM 783 C C . LEU A 1 95 ? 17.297 10.161 -10.722 1.00 82.06 95 LEU A C 1
ATOM 785 O O . LEU A 1 95 ? 18.117 10.707 -11.455 1.00 82.06 95 LEU A O 1
ATOM 789 N N . PHE A 1 96 ? 16.930 8.890 -10.884 1.00 81.56 96 PHE A N 1
ATOM 790 C CA . PHE A 1 96 ? 17.480 8.018 -11.920 1.00 81.56 96 PHE A CA 1
ATOM 791 C C . PHE A 1 96 ? 17.151 8.538 -13.324 1.00 81.56 96 PHE A C 1
ATOM 793 O O . PHE A 1 96 ? 18.024 8.625 -14.183 1.00 81.56 96 PHE A O 1
ATOM 800 N N . PHE A 1 97 ? 15.907 8.972 -13.540 1.00 77.25 97 PHE A N 1
ATOM 801 C CA . PHE A 1 97 ? 15.484 9.576 -14.800 1.00 77.25 97 PHE A CA 1
ATOM 802 C C . PHE A 1 97 ? 16.193 10.912 -15.073 1.00 77.25 97 PHE A C 1
ATOM 804 O O . PHE A 1 97 ? 16.605 11.171 -16.200 1.00 77.25 97 PHE A O 1
ATOM 811 N N . GLN A 1 98 ? 16.388 11.750 -14.046 1.00 81.00 98 GLN A N 1
ATOM 812 C CA . GLN A 1 98 ? 17.174 12.983 -14.175 1.00 81.00 98 GLN A CA 1
ATOM 813 C C . GLN A 1 98 ? 18.639 12.718 -14.516 1.00 81.00 98 GLN A C 1
ATOM 815 O O . GLN A 1 98 ? 19.215 13.478 -15.288 1.00 81.00 98 GLN A O 1
ATOM 820 N N . PHE A 1 99 ? 19.236 11.673 -13.945 1.00 83.56 99 PHE A N 1
ATOM 821 C CA . PHE A 1 99 ? 20.606 11.279 -14.245 1.00 83.56 99 PHE A CA 1
ATOM 822 C C . PHE A 1 99 ? 20.734 10.805 -15.697 1.00 83.56 99 PHE A C 1
ATOM 824 O O . PHE A 1 99 ? 21.568 11.326 -16.427 1.00 83.56 99 PHE A O 1
ATOM 831 N N . ILE A 1 100 ? 19.839 9.916 -16.147 1.00 75.69 100 ILE A N 1
ATOM 832 C CA . ILE A 1 100 ? 19.816 9.423 -17.535 1.00 75.69 100 ILE A CA 1
ATOM 833 C C . ILE A 1 100 ? 19.601 10.554 -18.544 1.00 75.69 100 ILE A C 1
ATOM 835 O O . ILE A 1 100 ? 20.243 10.546 -19.580 1.00 75.69 100 ILE A O 1
ATOM 839 N N . MET A 1 101 ? 18.721 11.523 -18.269 1.00 73.81 101 MET A N 1
ATOM 840 C CA . MET A 1 101 ? 18.484 12.643 -19.193 1.00 73.81 101 MET A CA 1
ATOM 841 C C . MET A 1 101 ? 19.595 13.703 -19.207 1.00 73.81 101 MET A C 1
ATOM 843 O O . MET A 1 101 ? 19.601 14.552 -20.096 1.00 73.81 101 MET A O 1
ATOM 847 N N . LYS A 1 102 ? 20.472 13.729 -18.196 1.00 64.31 102 LYS A N 1
ATOM 848 C CA . LYS A 1 102 ? 21.616 14.653 -18.142 1.00 64.31 102 LYS A CA 1
ATOM 849 C C . LYS A 1 102 ? 22.916 14.044 -18.679 1.00 64.31 102 LYS A C 1
ATOM 851 O O . LYS A 1 102 ? 23.845 14.815 -18.912 1.00 64.31 102 LYS A O 1
ATOM 856 N N . CYS A 1 103 ? 22.988 12.722 -18.835 1.00 44.88 103 CYS A N 1
ATOM 857 C CA . CYS A 1 103 ? 24.047 12.027 -19.572 1.00 44.88 103 CYS A CA 1
ATOM 858 C C . CYS A 1 103 ? 23.735 12.001 -21.071 1.00 44.88 103 CYS A C 1
ATOM 860 O O . CYS A 1 103 ? 24.711 12.077 -21.847 1.00 44.88 103 CYS A O 1
#

pLDDT: mean 83.87, std 8.13, range [44.88, 94.0]

Secondary structure (DSSP, 8-state):
-HHHHHHHHHHHHHHHHHHHHHHHHHHHHHHHHHHHHHHHHHHHHHHHHHHHHHTS-TTTTHHHHHHHHHHHHHHHHHHHHHHHHHHHHHHHHHHHHHHHHH-